Protein AF-A0A3D3YXH5-F1 (afdb_monomer_lite)

pLDDT: mean 94.07, std 3.4, range [75.5, 97.88]

Secondary structure (DSSP, 8-state):
-HHHHHTTSS-SEEEEEETTEEEEEEEETTTTEEEEPPPPPEEEEE--HHHHHHHTT--GGGB-TTS--EEEESSSEEEE--BSSGGG--

Radius of gyration: 18.6 Å; chains: 1; bounding box: 35×25×48 Å

Sequence (90 aa):
AFVLAAEGRIEPNATQVVAAGEVPVEIDVTAGFVWMQQLPPGFGAEVLAEDAAAAVGLDAGALATRALPTVVSTGVGHLMAQARDDDAVA

Foldseek 3Di:
DQVCVVVVNDDQWDWDQDPLGTWIWGYDNPVPDIDTDFADKDKADFDALCVVQVVVPHHSLQFDPPDTFIWMDSPDTDTDTHGPDPVSVD

Structure (mmCIF, N/CA/C/O backbone):
data_AF-A0A3D3YXH5-F1
#
_entry.id   AF-A0A3D3YXH5-F1
#
loop_
_atom_site.group_PDB
_atom_site.id
_atom_site.type_symbol
_atom_site.label_atom_id
_atom_site.label_alt_id
_atom_site.label_comp_id
_atom_site.label_asym_id
_atom_site.label_entity_id
_atom_site.label_seq_id
_atom_site.pdbx_PDB_ins_code
_atom_site.Cartn_x
_atom_site.Cartn_y
_atom_site.Cartn_z
_atom_site.occupancy
_atom_site.B_iso_or_equiv
_atom_site.auth_seq_id
_atom_site.auth_comp_id
_atom_site.auth_asym_id
_atom_site.auth_atom_id
_atom_site.pdbx_PDB_model_num
ATOM 1 N N . ALA A 1 1 ? -6.330 -6.594 17.211 1.00 87.12 1 ALA A N 1
ATOM 2 C CA . ALA A 1 1 ? -7.453 -5.775 17.705 1.00 87.12 1 ALA A CA 1
ATOM 3 C C . ALA A 1 1 ? -8.793 -6.468 17.461 1.00 87.12 1 ALA A C 1
ATOM 5 O O . ALA A 1 1 ? -9.435 -6.804 18.442 1.00 87.12 1 ALA A O 1
ATOM 6 N N . PHE A 1 2 ? -9.156 -6.793 16.209 1.00 94.06 2 PHE A N 1
ATOM 7 C CA . PHE A 1 2 ? -10.429 -7.455 15.861 1.00 94.06 2 PHE A CA 1
ATOM 8 C C . PHE A 1 2 ? -10.828 -8.624 16.774 1.00 94.06 2 PHE A C 1
ATOM 10 O O . PHE A 1 2 ? -11.872 -8.573 17.404 1.00 94.06 2 PHE A O 1
ATOM 17 N N . VAL A 1 3 ? -9.968 -9.643 16.901 1.00 95.56 3 VAL A N 1
ATOM 18 C CA . VAL A 1 3 ? -10.240 -10.835 17.730 1.00 95.56 3 VAL A CA 1
ATOM 19 C C . VAL A 1 3 ? -10.536 -10.462 19.185 1.00 95.56 3 VAL A C 1
ATOM 21 O O . VAL A 1 3 ? -11.474 -10.979 19.772 1.00 95.56 3 VAL A O 1
ATOM 24 N N . LEU A 1 4 ? -9.790 -9.510 19.753 1.00 95.75 4 LEU A N 1
ATOM 25 C CA . LEU A 1 4 ? -10.003 -9.067 21.133 1.00 95.75 4 LEU A CA 1
ATOM 26 C C . LEU A 1 4 ? -11.351 -8.355 21.301 1.00 95.75 4 LEU A C 1
ATOM 28 O O . LEU A 1 4 ? -12.010 -8.552 22.316 1.00 95.75 4 LEU A O 1
ATOM 32 N N . ALA A 1 5 ? -11.769 -7.552 20.321 1.00 94.88 5 ALA A N 1
ATOM 33 C CA . ALA A 1 5 ? -13.083 -6.913 20.337 1.00 94.88 5 ALA A CA 1
ATOM 34 C C . ALA A 1 5 ? -14.208 -7.943 20.135 1.00 94.88 5 ALA A C 1
ATOM 36 O O . ALA A 1 5 ? -15.212 -7.899 20.838 1.00 94.88 5 ALA A 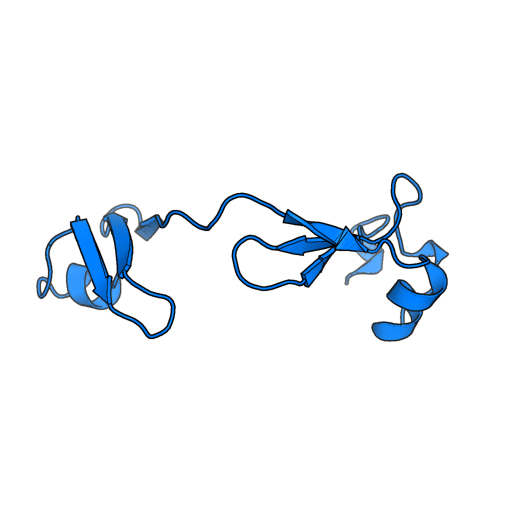O 1
ATOM 37 N N . ALA A 1 6 ? -14.015 -8.921 19.242 1.00 95.38 6 ALA A N 1
ATOM 38 C CA . ALA A 1 6 ? -14.961 -10.014 19.013 1.00 95.38 6 ALA A CA 1
ATOM 39 C C . ALA A 1 6 ? -15.144 -10.914 20.251 1.00 95.38 6 ALA A C 1
ATOM 41 O O . ALA A 1 6 ? -16.233 -11.427 20.488 1.00 95.38 6 ALA A O 1
ATOM 42 N N . GLU A 1 7 ? -14.100 -11.061 21.069 1.00 97.19 7 GLU A N 1
ATOM 43 C CA . GLU A 1 7 ? -14.139 -11.742 22.370 1.00 97.19 7 GLU A CA 1
ATOM 44 C C . GLU A 1 7 ? -14.683 -10.857 23.513 1.00 97.19 7 GLU A C 1
ATOM 46 O O . GLU A 1 7 ? -14.741 -11.310 24.656 1.00 97.19 7 GLU A O 1
ATOM 51 N N . GLY A 1 8 ? -15.049 -9.596 23.252 1.00 95.81 8 GLY A N 1
ATOM 52 C CA . GLY A 1 8 ? -15.533 -8.657 24.274 1.00 95.81 8 GLY A CA 1
ATOM 53 C C . GLY A 1 8 ? -14.461 -8.195 25.268 1.00 95.81 8 GLY A C 1
ATOM 54 O O . GLY A 1 8 ? -14.778 -7.823 26.396 1.00 95.81 8 GLY A O 1
ATOM 55 N N . ARG A 1 9 ? -13.179 -8.250 24.886 1.00 97.19 9 ARG A N 1
ATOM 56 C CA . ARG A 1 9 ? -12.035 -7.925 25.761 1.00 97.19 9 ARG A CA 1
ATOM 57 C C . ARG A 1 9 ? -11.559 -6.482 25.641 1.00 97.19 9 ARG A C 1
ATOM 59 O O . ARG A 1 9 ? -10.825 -6.025 26.514 1.00 97.19 9 ARG A O 1
ATOM 66 N N . ILE A 1 10 ? -11.916 -5.801 24.557 1.00 96.12 10 ILE A N 1
ATOM 67 C CA . ILE A 1 10 ? -11.635 -4.381 24.324 1.00 96.12 10 ILE A CA 1
ATOM 68 C C . ILE A 1 10 ? -12.844 -3.719 23.664 1.00 96.12 10 ILE A C 1
ATOM 70 O O . ILE A 1 10 ? -13.641 -4.392 23.012 1.00 96.12 10 ILE A O 1
ATOM 74 N N . GLU A 1 11 ? -12.930 -2.401 23.799 1.00 94.81 11 GLU A N 1
ATOM 75 C CA . GLU A 1 11 ? -13.946 -1.590 23.131 1.00 94.81 11 GLU A CA 1
ATOM 76 C C . GLU A 1 11 ? -13.694 -1.468 21.611 1.00 94.81 11 GLU A C 1
ATOM 78 O O . GLU A 1 11 ? -12.552 -1.618 21.160 1.00 94.81 11 GLU A O 1
ATOM 83 N N . PRO A 1 12 ? -14.732 -1.149 20.808 1.00 91.69 12 PRO A N 1
ATOM 84 C CA . PRO A 1 12 ? -14.629 -0.981 19.352 1.00 91.69 12 PRO A CA 1
ATOM 85 C C . PRO A 1 12 ? -13.667 0.121 18.885 1.00 91.69 12 PRO A C 1
ATOM 87 O O . PRO A 1 12 ? -13.163 0.059 17.768 1.00 91.69 12 PRO A O 1
ATOM 90 N N . ASN A 1 13 ? -13.399 1.118 19.731 1.00 94.88 13 ASN A N 1
ATOM 91 C CA . ASN A 1 13 ? -12.389 2.148 19.495 1.00 94.88 13 ASN A CA 1
ATOM 92 C C . ASN A 1 13 ? -11.206 1.880 20.421 1.00 94.88 13 ASN A C 1
ATOM 94 O O . ASN A 1 13 ? -11.346 1.961 21.644 1.00 94.88 13 ASN A O 1
ATOM 98 N N . ALA A 1 14 ? -10.049 1.554 19.851 1.00 94.56 14 ALA A N 1
ATOM 99 C CA . ALA A 1 14 ? -8.871 1.182 20.623 1.00 94.56 14 ALA A CA 1
ATOM 100 C C . ALA A 1 14 ? -7.598 1.797 20.041 1.00 94.56 14 ALA A C 1
ATOM 102 O O . ALA A 1 14 ? -7.496 2.033 18.842 1.00 94.56 14 ALA A O 1
ATOM 103 N N . THR A 1 15 ? -6.592 1.992 20.889 1.00 94.88 15 THR A N 1
ATOM 104 C CA . THR A 1 15 ? -5.253 2.411 20.462 1.00 94.88 15 THR A CA 1
ATOM 105 C C . THR A 1 15 ? -4.293 1.239 20.591 1.00 94.88 15 THR A C 1
ATOM 107 O O . THR A 1 15 ? -4.150 0.654 21.667 1.00 94.88 15 THR A O 1
ATOM 110 N N . GLN A 1 16 ? -3.615 0.886 19.501 1.00 92.56 16 GLN A N 1
ATOM 111 C CA . GLN A 1 16 ? -2.510 -0.065 19.524 1.00 92.56 16 GLN A CA 1
ATOM 112 C C . GLN A 1 16 ? -1.202 0.682 19.783 1.00 92.56 16 GLN A C 1
ATOM 114 O O . GLN A 1 16 ? -0.798 1.520 18.983 1.00 92.56 16 GLN A O 1
ATOM 119 N N . VAL A 1 17 ? -0.525 0.360 20.884 1.00 93.75 17 VAL A N 1
ATOM 120 C CA . VAL A 1 17 ? 0.797 0.913 21.203 1.00 93.75 17 VAL A CA 1
ATOM 121 C C . VAL A 1 17 ? 1.862 -0.068 20.723 1.00 93.75 17 VAL A C 1
ATOM 123 O O . VAL A 1 17 ? 1.938 -1.199 21.207 1.00 93.75 17 VAL A O 1
ATOM 126 N N . VAL A 1 18 ? 2.666 0.352 19.750 1.00 92.06 18 VAL A N 1
ATOM 127 C CA . VAL A 1 18 ? 3.710 -0.463 19.111 1.00 92.06 18 VAL A CA 1
ATOM 128 C C . VAL A 1 18 ? 4.997 0.348 18.938 1.00 92.06 18 VAL A C 1
ATOM 130 O O . VAL A 1 18 ? 5.031 1.548 19.188 1.00 92.06 18 VAL A O 1
ATOM 133 N N . ALA A 1 19 ? 6.076 -0.286 18.469 1.00 93.12 19 ALA A N 1
ATOM 134 C CA . ALA A 1 19 ? 7.341 0.409 18.196 1.00 93.12 19 ALA A CA 1
ATOM 135 C C . ALA A 1 19 ? 7.212 1.531 17.143 1.00 93.12 19 ALA A C 1
ATOM 137 O O . ALA A 1 19 ? 7.992 2.476 17.156 1.00 93.12 19 ALA A O 1
ATOM 138 N N . ALA A 1 20 ? 6.216 1.438 16.255 1.00 88.00 20 ALA A N 1
ATOM 139 C CA . ALA A 1 20 ? 5.887 2.468 15.268 1.00 88.00 20 ALA A CA 1
ATOM 140 C C . ALA A 1 20 ? 5.060 3.640 15.841 1.00 88.00 20 ALA A C 1
ATOM 142 O O . ALA A 1 20 ? 4.706 4.550 15.096 1.00 88.00 20 ALA A O 1
ATOM 143 N N . GLY A 1 21 ? 4.755 3.625 17.143 1.00 91.56 21 GLY A N 1
ATOM 144 C CA . GLY A 1 21 ? 3.958 4.638 17.826 1.00 91.56 21 GLY A CA 1
ATOM 145 C C . GLY A 1 21 ? 2.570 4.142 18.222 1.00 91.56 21 GLY A C 1
ATOM 146 O O . GLY A 1 21 ? 2.326 2.944 18.382 1.00 91.56 21 GLY A O 1
ATOM 147 N N . GLU A 1 22 ? 1.664 5.095 18.407 1.00 93.44 22 GLU A N 1
ATOM 148 C CA . GLU A 1 22 ? 0.271 4.848 18.764 1.00 93.44 22 GLU A CA 1
ATOM 149 C C . GLU A 1 22 ? -0.601 4.842 17.508 1.00 93.44 22 GLU A C 1
ATOM 151 O O . GLU A 1 22 ? -0.641 5.824 16.766 1.00 93.44 22 GLU A O 1
ATOM 156 N N . VAL A 1 23 ? -1.302 3.734 17.268 1.00 92.38 23 VAL A N 1
ATOM 157 C CA . VAL A 1 23 ? -2.166 3.551 16.098 1.00 92.38 23 VAL A CA 1
ATOM 158 C C . VAL A 1 23 ? -3.617 3.422 16.562 1.00 92.38 23 VAL A C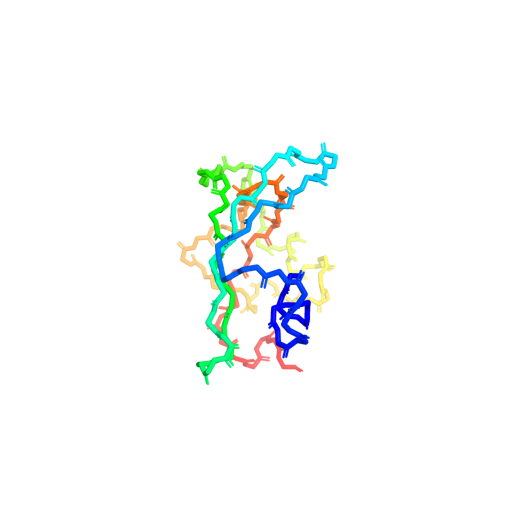 1
ATOM 160 O O . VAL A 1 23 ? -3.981 2.376 17.112 1.00 92.38 23 VAL A O 1
ATOM 163 N N . PRO A 1 24 ? -4.457 4.455 16.376 1.00 93.81 24 PRO A N 1
ATOM 164 C CA . PRO A 1 24 ? -5.884 4.330 16.623 1.00 93.81 24 PRO A CA 1
ATOM 165 C C . PRO A 1 24 ? -6.506 3.383 15.590 1.00 93.81 24 PRO A C 1
ATOM 167 O O . PRO A 1 24 ? -6.203 3.456 14.395 1.00 93.81 24 PRO A O 1
ATOM 170 N N . VAL A 1 25 ? -7.367 2.487 16.064 1.00 95.62 25 VAL A N 1
ATOM 171 C CA . V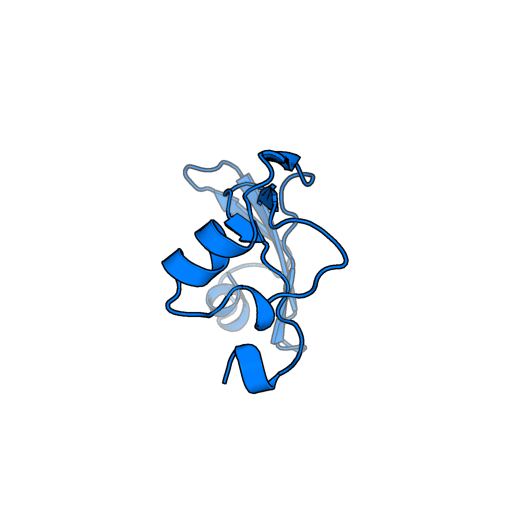AL A 1 25 ? -8.124 1.548 15.237 1.00 95.62 25 VAL A CA 1
ATOM 172 C C . VAL A 1 25 ? -9.603 1.593 15.598 1.00 95.62 25 VAL A C 1
ATOM 174 O O . VAL A 1 25 ? -9.970 1.640 16.775 1.00 95.62 25 VAL A O 1
ATOM 177 N N . GLU A 1 26 ? -10.439 1.529 14.570 1.00 97.56 26 GLU A N 1
ATOM 178 C CA . GLU A 1 26 ? -11.893 1.435 14.688 1.00 97.56 26 GLU A CA 1
ATOM 179 C C . GLU A 1 26 ? -12.322 0.038 14.243 1.00 97.56 26 GLU A C 1
ATOM 181 O O . GLU A 1 26 ? -11.882 -0.459 13.203 1.00 97.56 26 GLU A O 1
ATOM 186 N N . ILE A 1 27 ? -13.141 -0.635 15.043 1.00 97.19 27 ILE A N 1
ATOM 187 C CA . ILE A 1 27 ? -13.453 -2.052 14.865 1.00 97.19 27 ILE A CA 1
ATOM 188 C C . ILE A 1 27 ? -14.960 -2.220 14.720 1.00 97.19 27 ILE A C 1
ATOM 190 O O . ILE A 1 27 ? -15.714 -1.934 15.647 1.00 97.19 27 ILE A O 1
ATOM 194 N N . ASP A 1 28 ? -15.387 -2.778 13.592 1.00 96.81 28 ASP A N 1
ATOM 195 C CA . ASP A 1 28 ? -16.757 -3.236 13.393 1.00 96.81 28 ASP A CA 1
ATOM 196 C C . ASP A 1 28 ? -16.766 -4.765 13.324 1.00 96.81 28 ASP A C 1
ATOM 198 O O . ASP A 1 28 ? -16.501 -5.378 12.287 1.00 96.81 28 ASP A O 1
ATOM 202 N N . VAL A 1 29 ? -17.060 -5.392 14.464 1.00 96.31 29 VAL A N 1
ATOM 203 C CA . VAL A 1 29 ? -17.146 -6.855 14.571 1.00 96.31 29 VAL A CA 1
ATOM 204 C C . VAL A 1 29 ? -18.306 -7.403 13.739 1.00 96.31 29 VAL A C 1
ATOM 206 O O . VAL A 1 29 ? -18.173 -8.475 13.154 1.00 96.31 29 VAL A O 1
ATOM 209 N N . THR A 1 30 ? -19.422 -6.672 13.655 1.00 96.25 30 THR A N 1
ATOM 210 C CA . THR A 1 30 ? -20.620 -7.121 12.929 1.00 96.25 30 THR A CA 1
ATOM 211 C C . THR A 1 30 ? -20.370 -7.119 11.426 1.00 96.25 30 THR A C 1
ATOM 213 O O . THR A 1 30 ? -20.716 -8.082 10.745 1.00 96.25 30 THR A O 1
ATOM 216 N N . ALA A 1 31 ? -19.745 -6.059 10.912 1.00 96.31 31 ALA A N 1
ATOM 217 C CA . ALA A 1 31 ? -19.378 -5.958 9.504 1.00 96.31 31 ALA A CA 1
ATOM 218 C C . ALA A 1 31 ? -18.112 -6.760 9.154 1.00 96.31 31 ALA A C 1
ATOM 220 O O . ALA A 1 31 ? -17.864 -7.011 7.977 1.00 96.31 31 ALA A O 1
ATOM 221 N N . GLY A 1 32 ? -17.319 -7.175 10.146 1.00 96.12 32 GLY A N 1
ATOM 222 C CA . GLY A 1 32 ? -16.098 -7.953 9.934 1.00 96.12 32 GLY A CA 1
ATOM 223 C C . GLY A 1 32 ? -14.890 -7.117 9.504 1.00 96.12 32 GLY A C 1
ATOM 224 O O . GLY A 1 32 ? -13.988 -7.648 8.858 1.00 96.12 32 GLY A O 1
ATOM 225 N N . PHE A 1 33 ? -14.857 -5.825 9.845 1.00 95.69 33 PHE A N 1
ATOM 226 C CA . PHE A 1 33 ? -13.813 -4.894 9.406 1.00 95.69 33 PHE A CA 1
ATOM 227 C C . PHE A 1 33 ? -13.070 -4.234 10.571 1.00 95.69 33 PHE A C 1
ATOM 229 O O . PHE A 1 33 ? -13.599 -4.040 11.666 1.00 95.69 33 PHE A O 1
ATOM 236 N N . VAL A 1 34 ? -11.821 -3.849 10.301 1.00 95.94 34 VAL A N 1
ATOM 237 C CA . VAL A 1 34 ? -11.036 -2.930 11.132 1.00 95.94 34 VAL A CA 1
ATOM 238 C C . VAL A 1 34 ? -10.513 -1.822 10.239 1.00 95.94 34 VAL A C 1
ATOM 240 O O . VAL A 1 34 ? -9.929 -2.099 9.191 1.00 95.94 34 VAL A O 1
ATOM 243 N N . TRP A 1 35 ? -10.676 -0.588 10.684 1.00 96.38 35 TRP A N 1
ATOM 244 C CA . TRP A 1 35 ? -10.123 0.596 10.052 1.00 96.38 35 TRP A CA 1
ATOM 245 C C . TRP A 1 35 ? -8.918 1.104 10.841 1.00 96.38 35 TRP A C 1
ATOM 247 O O . TRP A 1 35 ? -8.903 1.074 12.072 1.00 96.38 35 TRP A O 1
ATOM 257 N N . MET A 1 36 ? -7.899 1.567 10.119 1.00 94.62 36 MET A N 1
ATOM 258 C CA . MET A 1 36 ? -6.744 2.264 10.680 1.00 94.62 36 MET A CA 1
ATOM 259 C C . MET A 1 36 ? -6.296 3.368 9.729 1.00 94.62 36 MET A C 1
ATOM 261 O O . MET A 1 36 ? -6.376 3.213 8.508 1.00 94.62 36 MET A O 1
ATOM 265 N N . GLN A 1 37 ? -5.768 4.451 10.290 1.00 91.12 37 GLN A N 1
ATOM 266 C CA . GLN A 1 37 ? -5.154 5.518 9.513 1.00 91.12 37 GLN A CA 1
ATOM 267 C C . GLN A 1 37 ? -3.653 5.250 9.372 1.00 91.12 37 GLN A C 1
ATOM 269 O O . GLN A 1 37 ? -2.945 5.096 10.366 1.00 91.12 37 GLN A O 1
ATOM 274 N N . GLN A 1 38 ? -3.164 5.209 8.134 1.00 92.56 38 GLN A N 1
ATOM 275 C CA . GLN A 1 38 ? -1.729 5.174 7.848 1.00 92.56 38 GLN A CA 1
ATOM 276 C C . GLN A 1 38 ? -1.152 6.592 7.726 1.00 92.56 38 GLN A C 1
ATOM 278 O O . GLN A 1 38 ? -1.890 7.583 7.722 1.00 92.56 38 GLN A O 1
ATOM 283 N N . LEU A 1 39 ? 0.175 6.702 7.609 1.00 92.75 39 LEU A N 1
ATOM 284 C CA . LEU A 1 39 ? 0.814 7.993 7.357 1.00 92.75 39 LEU A CA 1
ATOM 285 C C . LEU A 1 39 ? 0.444 8.524 5.960 1.00 92.75 39 LEU A C 1
ATOM 287 O O . LEU A 1 39 ? 0.133 7.730 5.066 1.00 92.75 39 LEU A O 1
ATOM 291 N N . PRO A 1 40 ? 0.508 9.853 5.743 1.00 95.12 40 PRO A N 1
ATOM 292 C CA . PRO A 1 40 ? 0.347 10.428 4.414 1.00 95.12 40 PRO A CA 1
ATOM 293 C C . PRO A 1 40 ? 1.288 9.770 3.393 1.00 95.12 40 PRO A C 1
ATOM 295 O O . PRO A 1 40 ? 2.422 9.430 3.744 1.00 95.12 40 PRO A O 1
ATOM 298 N N . PRO A 1 41 ? 0.847 9.602 2.135 1.00 96.94 41 PRO A N 1
ATOM 299 C CA . PRO A 1 41 ? 1.663 8.960 1.120 1.00 96.94 41 PRO A CA 1
ATOM 300 C C . PRO A 1 41 ? 2.902 9.800 0.790 1.00 96.94 41 PRO A C 1
ATOM 302 O O . PRO A 1 41 ? 2.811 11.003 0.540 1.00 96.94 41 PRO A O 1
ATOM 305 N N . GLY A 1 42 ? 4.055 9.139 0.746 1.00 97.75 42 GLY A N 1
ATOM 306 C CA . GLY A 1 42 ? 5.303 9.651 0.195 1.00 97.75 42 GLY A CA 1
ATOM 307 C C . GLY A 1 42 ? 5.658 8.927 -1.101 1.00 97.75 42 GLY A C 1
ATOM 308 O O . GLY A 1 42 ? 5.527 7.705 -1.187 1.00 97.75 42 GLY A O 1
ATOM 309 N N . PHE A 1 43 ? 6.130 9.687 -2.088 1.00 97.25 43 PHE A N 1
ATOM 310 C CA . PHE A 1 43 ? 6.592 9.183 -3.381 1.00 97.25 43 PHE A CA 1
ATOM 311 C C . PHE A 1 43 ? 8.111 9.328 -3.460 1.00 97.25 43 PHE A C 1
ATOM 313 O O . PHE A 1 43 ? 8.655 10.395 -3.170 1.00 97.25 43 PHE A O 1
ATOM 320 N N . GLY A 1 44 ? 8.784 8.228 -3.778 1.00 95.88 44 GLY A N 1
ATOM 321 C CA . GLY A 1 44 ? 10.235 8.116 -3.823 1.00 95.88 44 GLY A CA 1
ATOM 322 C C . GLY A 1 44 ? 10.770 8.021 -5.248 1.00 95.88 44 GLY A C 1
ATOM 323 O O . GLY A 1 44 ? 10.236 8.626 -6.171 1.00 95.88 44 GLY A O 1
ATOM 324 N N . ALA A 1 45 ? 11.858 7.265 -5.402 1.00 96.06 45 ALA A N 1
ATOM 325 C CA . ALA A 1 45 ? 12.518 7.079 -6.686 1.00 96.06 45 ALA A CA 1
ATOM 326 C C . ALA A 1 45 ? 11.638 6.307 -7.680 1.00 96.06 45 ALA A C 1
ATOM 328 O O . ALA A 1 45 ? 10.952 5.346 -7.312 1.00 96.06 45 ALA A O 1
ATOM 329 N N . GLU A 1 46 ? 11.722 6.720 -8.941 1.00 97.12 46 GLU A N 1
ATOM 330 C CA . GLU A 1 46 ? 11.268 5.940 -10.085 1.00 97.12 46 GLU A CA 1
ATOM 331 C C . GLU A 1 46 ? 12.336 4.903 -10.456 1.00 97.12 46 GLU A C 1
ATOM 333 O O . GLU A 1 46 ? 13.538 5.133 -10.292 1.00 97.12 46 GLU A O 1
ATOM 338 N N . VAL A 1 47 ? 11.886 3.755 -10.949 1.00 95.88 47 VAL A N 1
ATOM 339 C CA . VAL A 1 47 ? 12.719 2.636 -11.396 1.00 95.88 47 VAL A CA 1
ATOM 340 C C . VAL A 1 47 ? 12.336 2.309 -12.833 1.00 95.88 47 VAL A C 1
ATOM 342 O O . VAL A 1 47 ? 11.171 2.429 -13.214 1.00 95.88 47 VAL A O 1
ATOM 345 N N . LEU A 1 48 ? 13.312 1.903 -13.642 1.00 95.75 48 LEU A N 1
ATOM 346 C CA . LEU A 1 48 ? 13.053 1.476 -15.012 1.00 95.75 48 LEU A CA 1
ATOM 347 C C . LEU A 1 48 ? 12.166 0.220 -15.030 1.00 95.75 48 LEU A C 1
ATOM 349 O O . LEU A 1 48 ? 12.263 -0.648 -14.158 1.00 95.75 48 LEU A O 1
ATOM 353 N N . ALA A 1 49 ? 11.279 0.132 -16.021 1.00 94.56 49 ALA A N 1
ATOM 354 C CA . ALA A 1 49 ? 10.311 -0.958 -16.115 1.00 94.56 49 ALA A CA 1
ATOM 355 C C . ALA A 1 49 ? 11.002 -2.316 -16.309 1.00 94.56 49 ALA A C 1
ATOM 357 O O . ALA A 1 49 ? 10.574 -3.309 -15.725 1.00 94.56 49 ALA A O 1
ATOM 358 N N . GLU A 1 50 ? 12.095 -2.346 -17.070 1.00 95.31 50 GLU A N 1
ATOM 359 C CA . GLU A 1 50 ? 12.923 -3.530 -17.283 1.00 95.31 50 GLU A CA 1
ATOM 360 C C . GLU A 1 50 ? 13.546 -4.061 -15.988 1.00 95.31 50 GLU A C 1
ATOM 362 O O . GLU A 1 50 ? 13.486 -5.264 -15.735 1.00 95.31 50 GLU A O 1
ATOM 367 N N . ASP A 1 51 ? 14.063 -3.178 -15.132 1.00 96.06 51 ASP A N 1
ATOM 368 C CA . ASP A 1 51 ? 14.683 -3.562 -13.864 1.00 96.06 51 ASP A CA 1
ATOM 369 C C . ASP A 1 51 ? 13.628 -4.079 -12.880 1.00 96.06 51 ASP A C 1
ATOM 371 O O . ASP A 1 51 ? 13.821 -5.099 -12.212 1.00 96.06 51 ASP A O 1
ATOM 375 N N . ALA A 1 52 ? 12.481 -3.395 -12.814 1.00 95.06 52 ALA A N 1
ATOM 376 C CA . ALA A 1 52 ? 11.370 -3.789 -11.956 1.00 95.06 52 ALA A CA 1
ATOM 377 C C . ALA A 1 52 ? 10.764 -5.137 -12.380 1.00 95.06 52 ALA A C 1
ATOM 379 O O . ALA A 1 52 ? 10.513 -5.985 -11.525 1.00 95.06 52 ALA A O 1
ATOM 380 N N . ALA A 1 53 ? 10.555 -5.349 -13.682 1.00 9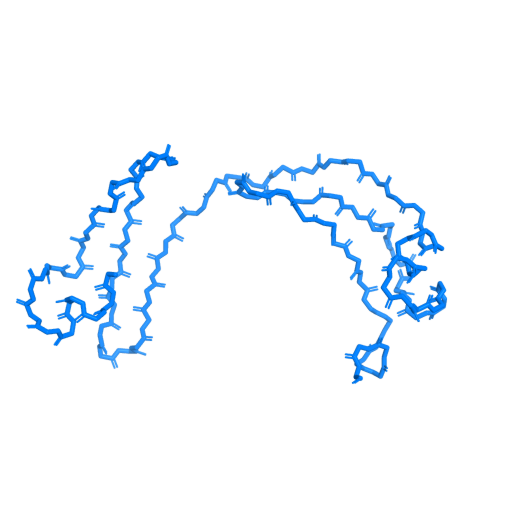4.50 53 ALA A N 1
ATOM 381 C CA . ALA A 1 53 ? 10.027 -6.601 -14.214 1.00 94.50 53 ALA A CA 1
ATOM 382 C C . ALA A 1 53 ? 11.009 -7.761 -13.989 1.00 94.50 53 ALA A C 1
ATOM 384 O O . ALA A 1 53 ? 10.620 -8.809 -13.465 1.00 94.50 53 ALA A O 1
ATOM 385 N N . ALA A 1 54 ? 12.298 -7.548 -14.277 1.00 95.06 54 ALA A N 1
ATOM 386 C CA . ALA A 1 54 ? 13.330 -8.561 -14.081 1.00 95.06 54 ALA A CA 1
ATOM 387 C C . ALA A 1 54 ? 13.428 -9.027 -12.618 1.00 95.06 54 ALA A C 1
ATOM 389 O O . ALA A 1 54 ? 13.626 -10.217 -12.366 1.00 95.06 54 ALA A O 1
ATOM 390 N N . ALA A 1 55 ? 13.231 -8.125 -11.649 1.00 94.62 55 ALA A N 1
ATOM 391 C CA . ALA A 1 55 ? 13.277 -8.446 -10.220 1.00 94.62 55 ALA A CA 1
ATOM 392 C C . ALA A 1 55 ? 12.200 -9.451 -9.766 1.00 94.62 55 ALA A C 1
ATOM 394 O O . ALA A 1 55 ? 12.382 -10.119 -8.746 1.00 94.62 55 ALA A O 1
ATOM 395 N N . VAL A 1 56 ? 11.101 -9.576 -10.514 1.00 92.19 56 VAL A N 1
ATOM 396 C CA . VAL A 1 56 ? 9.996 -10.509 -10.233 1.00 92.19 56 VAL A CA 1
ATOM 397 C C . VAL A 1 56 ? 9.862 -11.607 -11.295 1.00 92.19 56 VAL A C 1
ATOM 399 O O . VAL A 1 56 ? 8.892 -12.357 -11.284 1.00 92.19 56 VAL A O 1
ATOM 402 N N . GLY A 1 57 ? 10.847 -11.738 -12.192 1.00 93.25 57 GLY A N 1
ATOM 403 C CA . GLY A 1 57 ? 10.854 -12.762 -13.241 1.00 93.25 57 GLY A CA 1
ATOM 404 C C . GLY A 1 57 ? 9.902 -12.484 -14.408 1.00 93.25 57 GLY A C 1
ATOM 405 O O . GLY A 1 57 ? 9.533 -13.416 -15.120 1.00 93.25 57 GLY A O 1
ATOM 406 N N . LEU A 1 58 ? 9.511 -11.225 -14.606 1.00 92.81 58 LEU A N 1
ATOM 407 C CA . LEU A 1 58 ? 8.653 -10.783 -15.703 1.00 92.81 58 LEU A CA 1
ATOM 408 C C . LEU A 1 58 ? 9.462 -10.106 -16.817 1.00 92.81 58 LEU A C 1
ATOM 410 O O . LEU A 1 58 ? 10.572 -9.617 -16.608 1.00 92.81 58 LEU A O 1
ATOM 414 N N . ASP A 1 59 ? 8.864 -10.044 -18.005 1.00 91.31 59 ASP A N 1
ATOM 415 C CA . ASP A 1 59 ? 9.330 -9.181 -19.093 1.00 91.31 59 ASP A CA 1
ATOM 416 C C . ASP A 1 59 ? 8.797 -7.749 -18.916 1.00 91.31 59 ASP A C 1
ATOM 418 O O . ASP A 1 59 ? 7.701 -7.545 -18.392 1.00 91.31 59 ASP A O 1
ATOM 422 N N . ALA A 1 60 ? 9.535 -6.745 -19.397 1.00 89.69 60 ALA A N 1
ATOM 423 C CA . ALA A 1 60 ? 9.125 -5.341 -19.304 1.00 89.69 60 ALA A CA 1
ATOM 424 C C . ALA A 1 60 ? 7.757 -5.074 -19.964 1.00 89.69 60 ALA A C 1
ATOM 426 O O . ALA A 1 60 ? 6.988 -4.241 -19.485 1.00 89.69 60 ALA A O 1
ATOM 427 N N . GLY A 1 61 ? 7.418 -5.810 -21.028 1.00 92.62 61 GLY A N 1
ATOM 428 C CA . GLY A 1 61 ? 6.124 -5.738 -21.704 1.00 92.62 61 GLY A CA 1
ATOM 429 C C . GLY A 1 61 ? 4.945 -6.272 -20.884 1.00 92.62 61 GLY A C 1
ATOM 430 O O . GLY A 1 61 ? 3.801 -6.113 -21.318 1.00 92.62 61 GLY A O 1
ATOM 431 N N . ALA A 1 62 ? 5.198 -6.892 -19.727 1.00 94.38 62 ALA A N 1
ATOM 432 C CA . ALA A 1 62 ? 4.183 -7.296 -18.756 1.00 94.38 62 ALA A CA 1
ATOM 433 C C . ALA A 1 62 ? 3.751 -6.139 -17.836 1.00 94.38 62 ALA A C 1
ATOM 435 O O . ALA A 1 62 ? 2.732 -6.248 -17.156 1.00 94.38 62 ALA A O 1
ATOM 436 N N . LEU A 1 63 ? 4.488 -5.022 -17.821 1.00 94.75 63 LEU A N 1
ATOM 437 C CA . LEU A 1 63 ? 4.130 -3.823 -17.066 1.00 94.75 63 LEU A CA 1
ATOM 438 C C . LEU A 1 63 ? 3.392 -2.803 -17.945 1.00 94.75 63 LEU A C 1
ATOM 440 O O . LEU A 1 63 ? 3.603 -2.703 -19.155 1.00 94.75 63 LEU A O 1
ATOM 444 N N . ALA A 1 64 ? 2.519 -2.012 -17.328 1.00 93.06 64 ALA A N 1
ATOM 445 C CA . ALA A 1 64 ? 1.833 -0.913 -17.988 1.00 93.06 64 ALA A CA 1
ATOM 446 C C . ALA A 1 64 ? 2.804 0.241 -18.288 1.00 93.06 64 ALA A C 1
ATOM 448 O O . ALA A 1 64 ? 3.582 0.663 -17.438 1.00 93.06 64 ALA A O 1
ATOM 449 N N . THR A 1 65 ? 2.697 0.837 -19.476 1.00 88.62 65 THR A N 1
ATOM 450 C CA . THR A 1 65 ? 3.606 1.909 -19.928 1.00 88.62 65 THR A CA 1
ATOM 451 C C . THR A 1 65 ? 3.175 3.314 -19.500 1.00 88.62 65 THR A C 1
ATOM 453 O O . THR A 1 65 ? 3.800 4.301 -19.882 1.00 88.62 65 THR A O 1
ATOM 456 N N . ARG A 1 66 ? 2.067 3.439 -18.758 1.00 88.50 66 ARG A N 1
ATOM 457 C CA . ARG A 1 66 ? 1.485 4.742 -18.396 1.00 88.50 66 ARG A CA 1
ATOM 458 C C . ARG A 1 66 ? 2.342 5.508 -17.384 1.00 88.50 66 ARG A C 1
ATOM 460 O O . ARG A 1 66 ? 2.300 6.736 -17.384 1.00 88.50 66 ARG A O 1
ATOM 467 N N . ALA A 1 67 ? 3.064 4.802 -16.520 1.00 87.19 67 ALA A N 1
ATOM 468 C CA . ALA A 1 67 ? 3.931 5.385 -15.503 1.00 87.19 67 ALA A CA 1
ATOM 469 C C . ALA A 1 67 ? 5.087 4.431 -15.199 1.00 87.19 67 ALA A C 1
ATOM 471 O O . ALA A 1 67 ? 4.918 3.214 -15.275 1.00 87.19 67 ALA A O 1
ATOM 472 N N . LEU A 1 68 ? 6.239 4.988 -14.827 1.00 94.94 68 LEU A N 1
ATOM 473 C CA . LEU A 1 68 ? 7.348 4.181 -14.339 1.00 94.94 68 LEU A CA 1
ATOM 474 C C . LEU A 1 68 ? 7.009 3.581 -12.968 1.00 94.94 68 LEU A C 1
ATOM 476 O O . LEU A 1 68 ? 6.339 4.231 -12.153 1.00 94.94 68 LEU A O 1
ATOM 480 N N . PRO A 1 69 ? 7.491 2.361 -12.679 1.00 96.69 69 PRO A N 1
ATOM 481 C CA . PRO A 1 69 ? 7.486 1.834 -11.328 1.00 96.69 69 PRO A CA 1
ATOM 482 C C . PRO A 1 69 ? 8.061 2.844 -10.332 1.00 96.69 69 PRO A C 1
ATOM 484 O O . PRO A 1 69 ? 9.118 3.422 -10.568 1.00 96.69 69 PRO A O 1
ATOM 487 N N . THR A 1 70 ? 7.361 3.082 -9.226 1.00 97.38 70 THR A N 1
ATOM 488 C CA . THR A 1 70 ? 7.712 4.148 -8.273 1.00 97.38 70 THR A CA 1
ATOM 489 C C . THR A 1 70 ? 7.641 3.635 -6.847 1.00 97.38 70 THR A C 1
ATOM 491 O O . THR A 1 70 ? 6.705 2.919 -6.485 1.00 97.38 70 THR A O 1
ATOM 494 N N . VAL A 1 71 ? 8.609 4.005 -6.010 1.00 97.88 71 VAL A N 1
ATOM 495 C CA . VAL A 1 71 ? 8.534 3.706 -4.576 1.00 97.88 71 VAL A CA 1
ATOM 496 C C . VAL A 1 71 ? 7.433 4.551 -3.934 1.00 97.88 71 VAL A C 1
ATOM 498 O O . VAL A 1 71 ? 7.488 5.777 -3.980 1.00 97.88 71 VAL A O 1
ATOM 501 N N . VAL A 1 72 ? 6.455 3.908 -3.299 1.00 97.81 72 VAL A N 1
ATOM 502 C CA . VAL A 1 72 ? 5.370 4.562 -2.556 1.00 97.81 72 VAL A CA 1
ATOM 503 C C . VAL A 1 72 ? 5.376 4.065 -1.113 1.00 97.81 72 VAL A C 1
ATOM 505 O O . VAL A 1 72 ? 5.597 2.882 -0.852 1.00 97.81 72 VAL A O 1
ATOM 508 N N . SER A 1 73 ? 5.159 4.968 -0.157 1.00 97.50 73 SER A N 1
ATOM 509 C CA . SER A 1 73 ? 5.149 4.644 1.272 1.00 97.50 73 SER A CA 1
ATOM 510 C C . SER A 1 73 ? 4.033 5.369 2.010 1.00 97.50 73 SER A C 1
ATOM 512 O O . SER A 1 73 ? 3.893 6.579 1.882 1.00 97.50 73 SER A O 1
ATOM 514 N N . THR A 1 74 ? 3.308 4.644 2.855 1.00 95.56 74 THR A N 1
ATOM 515 C CA . THR A 1 74 ? 2.437 5.179 3.922 1.00 95.56 74 THR A CA 1
ATOM 516 C C . THR A 1 74 ? 2.966 4.786 5.312 1.00 95.56 74 THR A C 1
ATOM 518 O O . THR A 1 74 ? 2.232 4.720 6.299 1.00 95.56 74 THR A O 1
ATOM 521 N N . GLY A 1 75 ? 4.272 4.497 5.387 1.00 93.75 75 GLY A N 1
ATOM 522 C CA . GLY A 1 75 ? 5.000 4.060 6.582 1.00 93.75 75 GLY A CA 1
ATOM 523 C C . GLY A 1 75 ? 6.115 3.066 6.249 1.00 93.75 75 GLY A C 1
ATOM 524 O O . GLY A 1 75 ? 7.214 3.167 6.786 1.00 93.75 75 GLY A O 1
ATOM 525 N N . VAL A 1 76 ? 5.862 2.163 5.298 1.00 93.62 76 VAL A N 1
ATOM 526 C CA . VAL A 1 76 ? 6.844 1.211 4.758 1.00 93.62 76 VAL A CA 1
ATOM 527 C C . VAL A 1 76 ? 6.871 1.347 3.238 1.00 93.62 76 VAL A C 1
ATOM 529 O O . VAL A 1 76 ? 5.825 1.295 2.589 1.00 93.62 76 VAL A O 1
ATOM 532 N N . GLY A 1 77 ? 8.062 1.549 2.673 1.00 96.31 77 GLY A N 1
ATOM 533 C CA . GLY A 1 77 ? 8.242 1.749 1.237 1.00 96.31 77 GLY A CA 1
ATOM 534 C C . GLY A 1 77 ? 8.082 0.457 0.445 1.00 96.31 77 GLY A C 1
ATOM 535 O O . GLY A 1 77 ? 8.712 -0.546 0.767 1.00 96.31 77 GLY A O 1
ATOM 536 N N . HIS A 1 78 ? 7.272 0.515 -0.608 1.00 96.94 78 HIS A N 1
ATOM 537 C CA . HIS A 1 78 ? 7.066 -0.567 -1.566 1.00 96.94 78 HIS A CA 1
ATOM 538 C C . HIS A 1 78 ? 7.274 -0.027 -2.978 1.00 96.94 78 HIS A C 1
ATOM 540 O O . HIS A 1 78 ? 6.903 1.111 -3.266 1.00 96.94 78 HIS A O 1
ATOM 546 N N . LEU A 1 79 ? 7.859 -0.829 -3.868 1.00 96.75 79 LEU A N 1
ATOM 547 C CA . LEU A 1 79 ? 7.902 -0.487 -5.286 1.00 96.75 79 LEU A CA 1
ATOM 548 C C . LEU A 1 79 ? 6.543 -0.813 -5.909 1.00 96.75 79 LEU A C 1
ATOM 550 O O . LEU A 1 79 ? 6.135 -1.971 -5.941 1.00 96.75 79 LEU A O 1
ATOM 554 N N . MET A 1 80 ? 5.853 0.207 -6.407 1.00 96.31 80 MET A N 1
ATOM 555 C CA . MET A 1 80 ? 4.591 0.046 -7.117 1.00 96.31 80 MET A CA 1
ATOM 556 C C . MET A 1 80 ? 4.880 -0.105 -8.607 1.00 96.31 80 MET A C 1
ATOM 558 O O . MET A 1 80 ? 5.261 0.868 -9.252 1.00 96.31 80 MET A O 1
ATOM 562 N N . ALA A 1 81 ? 4.679 -1.305 -9.149 1.00 94.75 81 ALA A N 1
ATOM 563 C CA . ALA A 1 81 ? 4.741 -1.592 -10.580 1.00 94.75 81 ALA A CA 1
ATOM 564 C C . ALA A 1 81 ? 3.352 -2.032 -11.057 1.00 94.75 81 ALA A C 1
ATOM 566 O O . ALA A 1 81 ? 2.777 -2.976 -10.521 1.00 94.75 81 ALA A O 1
ATOM 567 N N . GLN A 1 82 ? 2.785 -1.318 -12.029 1.00 94.69 82 GLN A N 1
ATOM 568 C CA . GLN A 1 82 ? 1.468 -1.655 -12.569 1.00 94.69 82 GLN A CA 1
ATOM 569 C C . GLN A 1 82 ? 1.623 -2.753 -13.614 1.00 94.69 82 GLN A C 1
ATOM 571 O O . GLN A 1 82 ? 2.353 -2.573 -14.586 1.00 94.69 82 GLN A O 1
ATOM 576 N N . ALA A 1 83 ? 0.921 -3.864 -13.422 1.00 94.06 83 ALA A N 1
ATOM 577 C CA . ALA A 1 83 ? 0.776 -4.886 -14.445 1.00 94.06 83 ALA A CA 1
ATOM 578 C C . ALA A 1 83 ? 0.022 -4.327 -15.659 1.00 94.06 83 ALA A C 1
ATOM 580 O O . ALA A 1 83 ? -0.808 -3.421 -15.529 1.00 94.06 83 ALA A O 1
ATOM 581 N N . ARG A 1 84 ? 0.315 -4.856 -16.846 1.00 94.69 84 ARG A N 1
ATOM 582 C CA . ARG A 1 84 ? -0.389 -4.496 -18.081 1.00 94.69 84 ARG A CA 1
ATOM 583 C C . ARG A 1 84 ? -1.833 -5.006 -18.072 1.00 94.69 84 ARG A C 1
ATOM 585 O O . ARG A 1 84 ? -2.728 -4.301 -18.532 1.00 94.69 84 ARG A O 1
ATOM 592 N N . ASP A 1 85 ? -2.025 -6.223 -17.575 1.00 93.62 85 ASP A N 1
ATOM 593 C CA . ASP A 1 85 ? -3.280 -6.970 -17.519 1.00 93.62 85 ASP A CA 1
ATOM 594 C C . ASP A 1 85 ? -3.210 -8.037 -16.407 1.00 93.62 85 ASP A C 1
ATOM 596 O O . ASP A 1 85 ? -2.169 -8.210 -15.770 1.00 93.62 85 ASP A O 1
ATOM 600 N N . ASP A 1 86 ? -4.323 -8.730 -16.154 1.00 92.62 86 ASP A N 1
ATOM 601 C CA . ASP A 1 86 ? -4.399 -9.781 -15.129 1.00 92.62 86 ASP A CA 1
ATOM 602 C C . ASP A 1 86 ? -3.506 -10.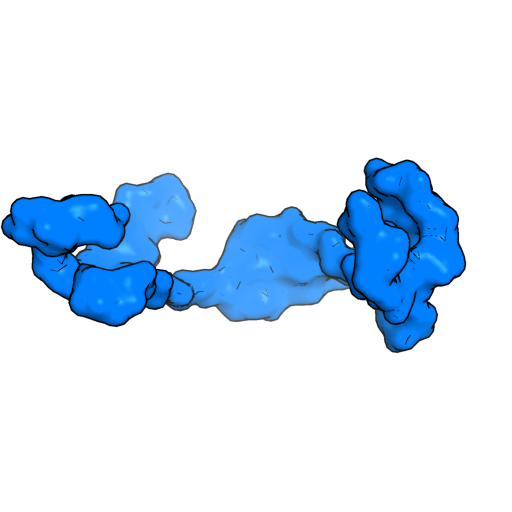991 -15.473 1.00 92.62 86 ASP A C 1
ATOM 604 O O . ASP A 1 86 ? -2.952 -11.621 -14.574 1.00 92.62 86 ASP A O 1
ATOM 608 N N . ASP A 1 87 ? -3.304 -11.280 -16.765 1.00 91.31 87 ASP A N 1
ATOM 609 C CA . ASP A 1 87 ? -2.445 -12.376 -17.237 1.00 91.31 87 ASP A CA 1
ATOM 610 C C . ASP A 1 87 ? -0.966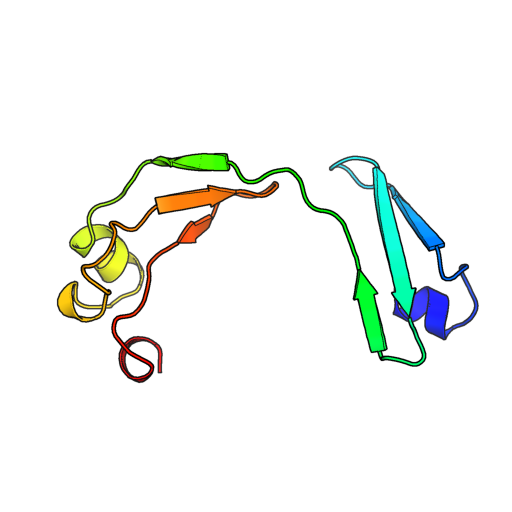 -12.149 -16.879 1.00 91.31 87 ASP A C 1
ATOM 612 O O . ASP A 1 87 ? -0.210 -13.105 -16.723 1.00 91.31 87 ASP A O 1
ATOM 616 N N . ALA A 1 88 ? -0.536 -10.893 -16.725 1.00 87.69 88 ALA A N 1
ATOM 617 C CA . ALA A 1 88 ? 0.830 -10.548 -16.338 1.00 87.69 88 ALA A CA 1
ATOM 618 C C . ALA A 1 88 ? 1.177 -10.891 -14.875 1.00 87.69 88 ALA A C 1
ATOM 620 O O . ALA A 1 88 ? 2.357 -10.866 -14.519 1.00 87.69 88 ALA A O 1
ATOM 621 N N . VAL A 1 89 ? 0.180 -11.171 -14.026 1.00 82.62 89 VAL A N 1
ATOM 622 C CA . VAL A 1 89 ? 0.356 -11.458 -12.585 1.00 82.62 89 VAL A CA 1
ATOM 623 C C . VAL A 1 89 ? -0.244 -12.798 -12.141 1.00 82.62 89 VAL A C 1
ATOM 625 O O . VAL A 1 89 ? -0.247 -13.086 -10.942 1.00 82.62 89 VAL A O 1
ATOM 628 N N . ALA A 1 90 ? -0.760 -13.590 -13.085 1.00 75.50 90 ALA A N 1
ATOM 629 C CA . ALA A 1 90 ? -1.288 -14.937 -12.860 1.00 75.50 90 ALA A CA 1
ATOM 630 C C . ALA A 1 90 ? -0.165 -15.981 -12.739 1.00 75.50 90 ALA A C 1
ATOM 632 O O . ALA A 1 90 ? -0.303 -16.878 -11.873 1.00 75.50 90 ALA A O 1
#